Protein AF-A0A523FG45-F1 (afdb_monomer_lite)

Foldseek 3Di:
DDFPNDDDDCQCVQVWLVRDDPPDPCSSLLRQLLVCVVVVDVVSNVVSLVVVCVRQNDVVSVVSVVVSVVVVVVVVVCQVVLDADDPCCLVRCPVVCVVNVVCVDPSNVSHND

Radius of gyration: 16.21 Å; chains: 1; bounding box: 35×37×36 Å

pLDDT: mean 91.53, std 5.94, range [72.12, 98.5]

Sequence (113 aa):
MKLQGQEVDLTGIIEGADAVDDAIPHGKLLTRFVEALLGGVEDEIRTARDHLIDAVGGDAFVDTCGVIGHFERMTRLADATGIPLDEATLAGTVQIREDLGLNDYAMAGQTLK

Secondary structure (DSSP, 8-state):
-EETTEE---HHHHS-TTT--SSSTTHHHHHHHHHHHHHT-HHHHHHHHHHHHHHH-HHHHHHHHHHHHHHHHHHHHHHHHTPPPPHHHHHHTHHHHHHTTGGGSTTHHHH--

Structure (mmCIF, N/CA/C/O backbone):
data_AF-A0A523FG45-F1
#
_entry.id   AF-A0A523FG45-F1
#
loop_
_atom_site.group_PDB
_atom_site.id
_atom_site.type_symbol
_atom_site.label_atom_id
_atom_site.label_alt_id
_atom_site.label_comp_id
_atom_site.label_asym_id
_atom_site.label_entity_id
_atom_site.label_seq_id
_atom_site.pdbx_PDB_ins_code
_atom_site.Cartn_x
_atom_site.Cartn_y
_atom_site.Cartn_z
_atom_site.occupancy
_atom_site.B_iso_or_equiv
_atom_site.auth_seq_id
_atom_site.auth_comp_id
_atom_site.auth_asym_id
_atom_site.auth_atom_id
_atom_site.pdbx_PDB_model_num
ATOM 1 N N . MET A 1 1 ? 13.883 10.619 3.552 1.00 75.25 1 MET A N 1
ATOM 2 C CA . MET A 1 1 ? 14.578 11.250 2.399 1.00 75.25 1 MET A CA 1
ATOM 3 C C . MET A 1 1 ? 14.117 12.695 2.205 1.00 75.25 1 MET A C 1
ATOM 5 O O . MET A 1 1 ? 13.148 13.081 2.843 1.00 75.25 1 MET A O 1
ATOM 9 N N . LYS A 1 2 ? 14.736 13.481 1.306 1.00 73.31 2 LYS A N 1
ATOM 10 C CA . LYS A 1 2 ? 14.208 14.802 0.906 1.00 73.31 2 LYS A CA 1
ATOM 11 C C . LYS A 1 2 ? 13.490 14.744 -0.443 1.00 73.31 2 LYS A C 1
ATOM 13 O O . LYS A 1 2 ? 14.126 14.455 -1.449 1.00 73.31 2 LYS A O 1
ATOM 18 N N . LEU A 1 3 ? 12.210 15.106 -0.468 1.00 72.12 3 LEU A N 1
ATOM 19 C CA . LEU A 1 3 ? 11.408 15.269 -1.681 1.00 72.12 3 LEU A CA 1
ATOM 20 C C . LEU A 1 3 ? 10.970 16.731 -1.793 1.00 72.12 3 LEU A C 1
ATOM 22 O O . LEU A 1 3 ? 10.325 17.250 -0.888 1.00 72.12 3 LEU A O 1
ATOM 26 N N . GLN A 1 4 ? 11.358 17.425 -2.868 1.00 77.00 4 GLN A N 1
ATOM 27 C CA . GLN A 1 4 ? 11.024 18.848 -3.082 1.00 77.00 4 GLN A CA 1
ATOM 28 C C . GLN A 1 4 ? 11.332 19.763 -1.871 1.00 77.00 4 GLN A C 1
ATOM 30 O O . GLN A 1 4 ? 10.640 20.742 -1.608 1.00 77.00 4 GLN A O 1
ATOM 35 N N . GLY A 1 5 ? 12.386 19.444 -1.111 1.00 78.19 5 GLY A N 1
ATOM 36 C CA . GLY A 1 5 ? 12.794 20.198 0.080 1.00 78.19 5 GLY A CA 1
ATOM 37 C C . GLY A 1 5 ? 12.085 19.809 1.383 1.00 78.19 5 GLY A C 1
ATOM 38 O O . GLY A 1 5 ? 12.486 20.303 2.434 1.00 78.19 5 GLY A O 1
ATOM 39 N N . GLN A 1 6 ? 11.105 18.904 1.346 1.00 80.31 6 GLN A N 1
ATOM 40 C CA . GLN A 1 6 ? 10.470 18.329 2.533 1.00 80.31 6 GLN A CA 1
ATOM 41 C C . GLN A 1 6 ? 11.144 17.016 2.927 1.00 80.31 6 GLN A C 1
ATOM 43 O O . GLN A 1 6 ? 11.495 16.216 2.059 1.00 80.31 6 GLN A O 1
ATOM 48 N N . GLU A 1 7 ? 11.327 16.784 4.228 1.00 84.69 7 GLU A N 1
ATOM 49 C CA . GLU A 1 7 ? 11.661 15.443 4.705 1.00 84.69 7 GLU A CA 1
ATOM 50 C C . GLU A 1 7 ? 10.422 14.555 4.651 1.00 84.69 7 GLU A C 1
ATOM 52 O O . GLU A 1 7 ? 9.367 14.907 5.173 1.00 84.69 7 GLU A O 1
ATOM 57 N N . VAL A 1 8 ? 10.574 13.413 3.988 1.00 84.19 8 VAL A N 1
ATOM 58 C CA . VAL A 1 8 ? 9.548 12.387 3.826 1.00 84.19 8 VAL A CA 1
ATOM 59 C C . VAL A 1 8 ? 10.082 11.088 4.405 1.00 84.19 8 VAL A C 1
ATOM 61 O O . VAL A 1 8 ? 11.186 10.654 4.051 1.00 84.19 8 VAL A O 1
ATOM 64 N N . ASP A 1 9 ? 9.292 10.481 5.280 1.00 86.38 9 ASP A N 1
ATOM 65 C CA . ASP A 1 9 ? 9.526 9.148 5.814 1.00 86.38 9 ASP A CA 1
ATOM 66 C C . ASP A 1 9 ? 8.771 8.115 4.966 1.00 86.38 9 ASP A C 1
ATOM 68 O O . ASP A 1 9 ? 7.565 8.238 4.759 1.00 86.38 9 ASP A O 1
ATOM 72 N N . LEU A 1 10 ? 9.492 7.122 4.438 1.00 85.88 10 LEU A N 1
ATOM 73 C CA . LEU A 1 10 ? 8.911 6.014 3.673 1.00 85.88 10 LEU A CA 1
ATOM 74 C C . LEU A 1 10 ? 8.860 4.707 4.466 1.00 85.88 10 LEU A C 1
ATOM 76 O O . LEU A 1 10 ? 8.461 3.687 3.908 1.00 85.88 10 LEU A O 1
ATOM 80 N N . THR A 1 11 ? 9.258 4.705 5.739 1.00 88.31 11 THR A N 1
ATOM 81 C CA . THR A 1 11 ? 9.422 3.476 6.527 1.00 88.31 11 THR A CA 1
ATOM 82 C C . THR A 1 11 ? 8.132 2.655 6.550 1.00 88.31 11 THR A C 1
ATOM 84 O O . THR A 1 11 ? 8.162 1.470 6.237 1.00 88.31 11 THR A O 1
ATOM 87 N N . GLY A 1 12 ? 6.975 3.293 6.756 1.00 85.19 12 GLY A N 1
ATOM 88 C CA . GLY A 1 12 ? 5.675 2.608 6.724 1.00 85.19 12 GLY A CA 1
ATOM 89 C C . GLY A 1 12 ? 5.267 2.018 5.362 1.00 85.19 12 GLY A C 1
ATOM 90 O O . GLY A 1 12 ? 4.373 1.180 5.312 1.00 85.19 12 GLY A O 1
ATOM 91 N N . ILE A 1 13 ? 5.902 2.432 4.260 1.00 84.69 13 ILE A N 1
ATOM 92 C CA . ILE A 1 13 ? 5.697 1.852 2.919 1.00 84.69 13 ILE A CA 1
ATOM 93 C C . ILE A 1 13 ? 6.670 0.693 2.681 1.00 84.69 13 ILE A C 1
ATOM 95 O O . ILE A 1 13 ? 6.299 -0.304 2.070 1.00 84.69 13 ILE A O 1
ATOM 99 N N . ILE A 1 14 ? 7.914 0.831 3.145 1.00 87.44 14 ILE A N 1
ATOM 100 C CA . ILE A 1 14 ? 8.996 -0.133 2.903 1.00 87.44 14 ILE A CA 1
ATOM 101 C C . ILE A 1 14 ? 8.890 -1.340 3.836 1.00 87.44 14 ILE A C 1
ATOM 103 O O . ILE A 1 14 ? 9.035 -2.479 3.401 1.00 87.44 14 ILE A O 1
ATOM 107 N N . GLU A 1 15 ? 8.665 -1.089 5.122 1.00 90.19 15 GLU A N 1
ATOM 108 C CA . GLU A 1 15 ? 8.668 -2.110 6.174 1.00 90.19 15 GLU A CA 1
ATOM 109 C C . GLU A 1 15 ? 7.264 -2.652 6.475 1.00 90.19 15 GLU A C 1
ATOM 111 O O . GLU A 1 15 ? 7.117 -3.634 7.203 1.00 90.19 15 GLU A O 1
ATOM 116 N N . GLY A 1 16 ? 6.238 -2.037 5.884 1.00 91.69 16 GLY A N 1
ATOM 117 C CA . GLY A 1 16 ? 4.861 -2.499 5.957 1.00 91.69 16 GLY A CA 1
ATOM 118 C C . GLY A 1 16 ? 4.089 -2.013 7.180 1.00 91.69 16 GLY A C 1
ATOM 119 O O . GLY A 1 16 ? 4.485 -1.084 7.891 1.00 91.69 16 GLY A O 1
ATOM 120 N N . ALA A 1 17 ? 2.942 -2.644 7.425 1.00 92.94 17 ALA A N 1
ATOM 121 C CA . ALA A 1 17 ? 1.929 -2.178 8.367 1.00 92.94 17 ALA A CA 1
ATOM 122 C C . ALA A 1 17 ? 2.421 -2.005 9.813 1.00 92.94 17 ALA A C 1
ATOM 124 O O . ALA A 1 17 ? 1.859 -1.193 10.546 1.00 92.94 17 ALA A O 1
ATOM 125 N N . ASP A 1 18 ? 3.440 -2.754 10.243 1.00 93.62 18 ASP A N 1
ATOM 126 C CA . ASP A 1 18 ? 4.015 -2.644 11.591 1.00 93.62 18 ASP A CA 1
ATOM 127 C C . ASP A 1 18 ? 4.882 -1.389 11.783 1.00 93.62 18 ASP A C 1
ATOM 129 O O . ASP A 1 18 ? 5.042 -0.926 12.914 1.00 93.62 18 ASP A O 1
ATOM 133 N N . ALA A 1 19 ? 5.389 -0.809 10.694 1.00 93.00 19 ALA A N 1
ATOM 134 C CA . ALA A 1 19 ? 6.200 0.405 10.708 1.00 93.00 19 ALA A CA 1
ATOM 135 C C . ALA A 1 19 ? 5.410 1.684 10.387 1.00 93.00 19 ALA A C 1
ATOM 137 O O . ALA A 1 19 ? 5.950 2.787 10.460 1.00 93.00 19 ALA A O 1
ATOM 138 N N . VAL A 1 20 ? 4.130 1.557 10.024 1.00 92.06 20 VAL A N 1
ATOM 139 C CA . VAL A 1 20 ? 3.232 2.707 9.860 1.00 92.06 20 VAL A CA 1
ATOM 140 C C . VAL A 1 20 ? 3.019 3.356 11.227 1.00 92.06 20 VAL A C 1
ATOM 142 O O . VAL A 1 20 ? 2.781 2.658 12.208 1.00 92.06 20 VAL A O 1
ATOM 145 N N . ASP A 1 21 ? 3.109 4.680 11.317 1.00 88.88 21 ASP A N 1
ATOM 146 C CA . ASP A 1 21 ? 2.852 5.415 12.557 1.00 88.88 21 ASP A CA 1
ATOM 147 C C . ASP A 1 21 ? 1.343 5.658 12.785 1.00 88.88 21 ASP A C 1
ATOM 149 O O . ASP A 1 21 ? 0.483 5.130 12.078 1.00 88.88 21 ASP A O 1
ATOM 153 N N . ASP A 1 22 ? 1.001 6.435 13.814 1.00 88.62 22 ASP A N 1
ATOM 154 C CA . ASP A 1 22 ? -0.392 6.776 14.130 1.00 88.62 22 ASP A CA 1
ATOM 155 C C . ASP A 1 22 ? -0.808 8.158 13.574 1.00 88.62 22 ASP A C 1
ATOM 157 O O . ASP A 1 22 ? -1.831 8.708 13.986 1.00 88.62 22 ASP A O 1
ATOM 161 N N . ALA A 1 23 ? -0.036 8.746 12.647 1.00 89.69 23 ALA A N 1
ATOM 162 C CA . ALA A 1 23 ? -0.343 10.058 12.068 1.00 89.69 23 ALA A CA 1
ATOM 163 C C . ALA A 1 23 ? -1.554 10.012 11.123 1.00 89.69 23 ALA A C 1
ATOM 165 O O . ALA A 1 23 ? -2.281 11.001 10.989 1.00 89.69 23 ALA A O 1
ATOM 166 N N . ILE A 1 24 ? -1.787 8.861 10.484 1.00 88.94 24 ILE A N 1
ATOM 167 C CA . ILE A 1 24 ? -2.960 8.603 9.646 1.00 88.94 24 ILE A CA 1
ATOM 168 C C . ILE A 1 24 ? -3.952 7.746 10.440 1.00 88.94 24 ILE A C 1
ATOM 170 O O . ILE A 1 24 ? -3.609 6.624 10.828 1.00 88.94 24 ILE A O 1
ATOM 174 N N . PRO A 1 25 ? -5.200 8.209 10.649 1.00 94.00 25 PRO A N 1
ATOM 175 C CA . PRO A 1 25 ? -6.233 7.400 11.281 1.00 94.00 25 PRO A CA 1
ATOM 176 C C . PRO A 1 25 ? -6.371 6.037 10.600 1.00 94.00 25 PRO A C 1
ATOM 178 O O . PRO A 1 25 ? -6.554 5.952 9.387 1.00 94.00 25 PRO A O 1
ATOM 181 N N . HIS A 1 26 ? -6.272 4.972 11.395 1.00 95.44 26 HIS A N 1
ATOM 182 C CA . HIS A 1 26 ? -6.343 3.581 10.936 1.00 95.44 26 HIS A CA 1
ATOM 183 C C . HIS A 1 26 ? -5.269 3.172 9.910 1.00 95.44 26 HIS A C 1
ATOM 185 O O . HIS A 1 26 ? -5.393 2.098 9.324 1.00 95.44 26 HIS A O 1
ATOM 191 N N . GLY A 1 27 ? -4.198 3.957 9.723 1.00 94.19 27 GLY A N 1
ATOM 192 C CA . GLY A 1 27 ? -3.159 3.704 8.716 1.00 94.19 27 GLY A CA 1
ATOM 193 C C . GLY A 1 27 ? -2.591 2.286 8.783 1.00 94.19 27 GLY A C 1
ATOM 194 O O . GLY A 1 27 ? -2.598 1.572 7.785 1.00 94.19 27 GLY A O 1
ATOM 195 N N . LYS A 1 28 ? -2.221 1.823 9.983 1.00 96.31 28 LYS A N 1
ATOM 196 C CA . LYS A 1 28 ? -1.752 0.444 10.213 1.00 96.31 28 LYS A CA 1
ATOM 197 C C . LYS A 1 28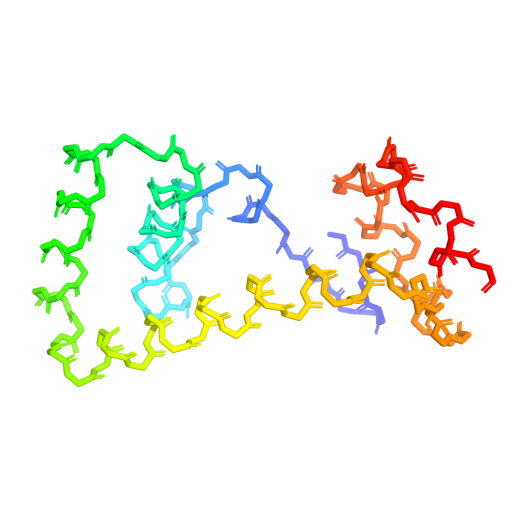 ? -2.749 -0.618 9.737 1.00 96.31 28 LYS A C 1
ATOM 199 O O . LYS A 1 28 ? -2.348 -1.600 9.122 1.00 96.31 28 LYS A O 1
ATOM 204 N N . LEU A 1 29 ? -4.042 -0.445 10.025 1.00 96.94 29 LEU A N 1
ATOM 205 C CA . LEU A 1 29 ? -5.085 -1.409 9.649 1.00 96.94 29 LEU A CA 1
ATOM 206 C C . LEU A 1 29 ? -5.345 -1.396 8.139 1.00 96.94 29 LEU A C 1
ATOM 208 O O . LEU A 1 29 ? -5.512 -2.458 7.542 1.00 96.94 29 LEU A O 1
ATOM 212 N N . LEU A 1 30 ? -5.333 -0.210 7.524 1.00 96.62 30 LEU A N 1
ATOM 213 C CA . LEU A 1 30 ?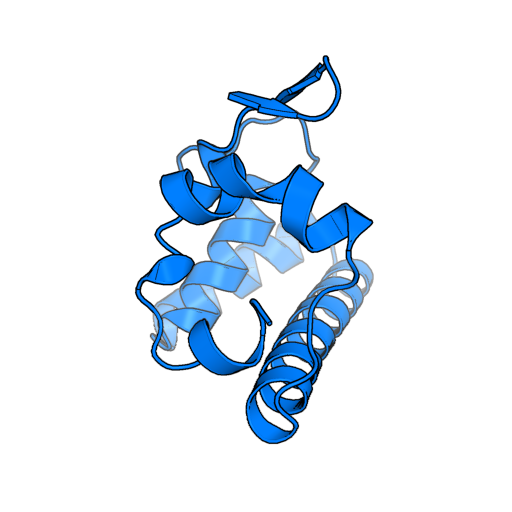 -5.462 -0.047 6.077 1.00 96.62 30 LEU A CA 1
ATOM 214 C C . LEU A 1 30 ? -4.307 -0.741 5.346 1.00 96.62 30 LEU A C 1
ATOM 216 O O . LEU A 1 30 ? -4.555 -1.565 4.467 1.00 96.62 30 LEU A O 1
ATOM 220 N N . THR A 1 31 ? -3.060 -0.481 5.754 1.00 95.81 31 THR A N 1
ATOM 221 C CA . THR A 1 31 ? -1.877 -1.125 5.165 1.00 95.81 31 THR A CA 1
ATOM 222 C C . THR A 1 31 ? -1.912 -2.637 5.368 1.00 95.81 31 THR A C 1
ATOM 224 O O . THR A 1 31 ? -1.727 -3.377 4.406 1.00 95.81 31 THR A O 1
ATOM 227 N N . ARG A 1 32 ? -2.261 -3.117 6.573 1.00 96.75 32 ARG A N 1
ATOM 228 C CA . ARG A 1 32 ? -2.366 -4.560 6.863 1.00 96.75 32 ARG A CA 1
ATOM 229 C C . ARG A 1 32 ? -3.362 -5.261 5.946 1.00 96.75 32 ARG A C 1
ATOM 231 O O . ARG A 1 32 ? -3.121 -6.380 5.504 1.00 96.75 32 ARG A O 1
ATOM 238 N N . PHE A 1 33 ? -4.501 -4.624 5.679 1.00 97.75 33 PHE A N 1
ATOM 239 C CA . PHE A 1 33 ? -5.512 -5.200 4.803 1.00 97.75 33 PHE A CA 1
ATOM 240 C C . PHE A 1 33 ? -5.021 -5.294 3.354 1.00 97.75 33 PHE A C 1
ATOM 242 O O . PHE A 1 33 ? -5.234 -6.320 2.710 1.00 97.75 33 PHE A O 1
ATOM 249 N N . VAL A 1 34 ? -4.310 -4.275 2.860 1.00 96.06 34 VAL A N 1
ATOM 250 C CA . VAL A 1 34 ? -3.681 -4.316 1.529 1.00 96.06 34 VAL A CA 1
ATOM 251 C C . VAL A 1 34 ? -2.630 -5.423 1.456 1.00 96.06 34 VAL A C 1
ATOM 253 O O . VAL A 1 34 ? -2.654 -6.214 0.517 1.00 96.06 34 VAL A O 1
ATOM 256 N N . GLU A 1 35 ? -1.756 -5.540 2.456 1.00 95.44 35 GLU A N 1
ATOM 257 C CA . GLU A 1 35 ? -0.746 -6.605 2.524 1.00 95.44 35 GLU A CA 1
ATOM 258 C C . GLU A 1 35 ? -1.376 -7.998 2.498 1.00 95.44 35 GLU A C 1
ATOM 260 O O . GLU A 1 35 ? -0.952 -8.844 1.713 1.00 95.44 35 GLU A O 1
ATOM 265 N N . ALA A 1 36 ? -2.426 -8.228 3.293 1.00 97.25 36 ALA A N 1
ATOM 266 C CA . ALA A 1 36 ? -3.132 -9.506 3.314 1.00 97.25 36 ALA A CA 1
ATOM 267 C C . ALA A 1 36 ? -3.754 -9.839 1.946 1.00 97.25 36 ALA A C 1
ATOM 269 O O . ALA A 1 36 ? -3.661 -10.976 1.478 1.00 97.25 36 ALA A O 1
ATOM 270 N N . LEU A 1 37 ? -4.355 -8.849 1.272 1.00 96.19 37 LEU A N 1
ATOM 271 C CA . LEU A 1 37 ? -4.914 -9.024 -0.073 1.00 96.19 37 LEU A CA 1
ATOM 272 C C . LEU A 1 37 ? -3.841 -9.376 -1.106 1.00 96.19 37 LEU A C 1
ATOM 274 O O . LEU A 1 37 ? -4.058 -10.276 -1.917 1.00 96.19 37 LEU A O 1
ATOM 278 N N . LEU A 1 38 ? -2.695 -8.693 -1.070 1.00 93.12 38 LEU A N 1
ATOM 279 C CA . LEU A 1 38 ? -1.572 -8.958 -1.972 1.00 93.12 38 LEU A CA 1
ATOM 280 C C . LEU A 1 38 ? -0.888 -10.299 -1.668 1.00 93.12 38 LEU A C 1
ATOM 282 O O . LEU A 1 38 ? -0.422 -10.967 -2.590 1.00 93.12 38 LEU A O 1
ATOM 286 N N . GLY A 1 39 ? -0.863 -10.713 -0.398 1.00 94.81 39 GLY A N 1
ATOM 287 C CA . GLY A 1 39 ? -0.358 -12.015 0.038 1.00 94.81 39 GLY A CA 1
ATOM 288 C C . GLY A 1 39 ? -1.264 -13.185 -0.358 1.00 94.81 39 GLY A C 1
ATOM 289 O O . GLY A 1 39 ? -0.779 -14.293 -0.585 1.00 94.81 39 GLY A O 1
ATOM 290 N N . GLY A 1 40 ? -2.574 -12.955 -0.486 1.00 95.38 40 GLY A N 1
ATOM 291 C CA . GLY A 1 40 ? -3.525 -13.942 -1.006 1.00 95.38 40 GLY A CA 1
ATOM 292 C C . GLY A 1 40 ? -3.879 -15.077 -0.037 1.00 95.38 40 GLY A C 1
ATOM 293 O O . GLY A 1 40 ? -4.495 -16.062 -0.450 1.00 95.38 40 GLY A O 1
ATOM 294 N N . VAL A 1 41 ? -3.504 -14.972 1.241 1.00 97.31 41 VAL A N 1
ATOM 295 C CA . VAL A 1 41 ? -3.829 -15.971 2.268 1.00 97.31 41 VAL A CA 1
ATOM 296 C C . VAL A 1 41 ? -5.227 -15.690 2.819 1.00 97.31 41 VAL A C 1
ATOM 298 O O . VAL A 1 41 ? -5.447 -14.720 3.536 1.00 97.31 41 VAL A O 1
ATOM 301 N N . GLU A 1 42 ? -6.187 -16.556 2.493 1.00 97.38 42 GLU A N 1
ATOM 302 C CA . GLU A 1 42 ? -7.617 -16.353 2.783 1.00 97.38 42 GLU A CA 1
ATOM 303 C C . GLU A 1 42 ? -7.922 -16.044 4.261 1.00 97.38 42 GLU A C 1
ATOM 305 O O . GLU A 1 42 ? -8.725 -15.159 4.560 1.00 97.38 42 GLU A O 1
ATOM 310 N N . ASP A 1 43 ? -7.278 -16.741 5.199 1.00 98.00 43 ASP A N 1
ATOM 311 C CA . ASP A 1 43 ? -7.513 -16.510 6.629 1.00 98.00 43 ASP A CA 1
ATOM 312 C C . ASP A 1 43 ? -6.918 -15.176 7.116 1.00 98.00 43 ASP A C 1
ATOM 314 O O . ASP A 1 43 ? -7.517 -14.509 7.965 1.00 98.00 43 ASP A O 1
ATOM 318 N N . GLU A 1 44 ? -5.795 -14.736 6.542 1.00 97.62 44 GLU A N 1
ATOM 319 C CA . GLU A 1 44 ? -5.206 -13.420 6.826 1.00 97.62 44 GLU A CA 1
ATOM 320 C C . GLU A 1 44 ? -6.083 -12.301 6.259 1.00 97.62 44 GLU A C 1
ATOM 322 O O . GLU A 1 44 ? -6.363 -11.325 6.955 1.00 97.62 44 GLU A O 1
ATOM 327 N N . ILE A 1 45 ? -6.604 -12.481 5.041 1.00 98.31 45 ILE A N 1
ATOM 328 C CA . ILE A 1 45 ? -7.551 -11.550 4.414 1.00 98.31 45 ILE A CA 1
ATOM 329 C C . ILE A 1 45 ? -8.811 -11.423 5.265 1.00 98.31 45 ILE A C 1
ATOM 331 O O . ILE A 1 45 ? -9.265 -10.308 5.524 1.00 98.31 45 ILE A O 1
ATOM 335 N N . ARG A 1 46 ? -9.384 -12.548 5.714 1.00 98.38 46 ARG A N 1
ATOM 336 C CA . ARG A 1 46 ? -10.578 -12.545 6.570 1.00 98.38 46 ARG A CA 1
ATOM 337 C C . ARG A 1 46 ? -10.315 -11.786 7.865 1.00 98.38 46 ARG A C 1
ATOM 339 O O . ARG A 1 46 ? -11.078 -10.889 8.197 1.00 98.38 46 ARG A O 1
ATOM 346 N N . THR A 1 47 ? -9.211 -12.100 8.537 1.00 98.38 47 THR A N 1
ATOM 347 C CA . THR A 1 47 ? -8.837 -11.466 9.806 1.00 98.38 47 THR A CA 1
ATOM 348 C C . THR A 1 47 ? -8.621 -9.960 9.644 1.00 98.38 47 THR A C 1
ATOM 350 O O . THR A 1 47 ? -9.165 -9.168 10.411 1.00 98.38 47 THR A O 1
ATOM 353 N N . ALA A 1 48 ? -7.862 -9.540 8.628 1.00 98.25 48 ALA A N 1
ATOM 354 C CA . ALA A 1 48 ? -7.588 -8.128 8.380 1.00 98.25 48 ALA A CA 1
ATOM 355 C C . ALA A 1 48 ? -8.852 -7.354 7.972 1.00 98.25 48 ALA A C 1
ATOM 357 O O . ALA A 1 48 ? -9.047 -6.223 8.417 1.00 98.25 48 ALA A O 1
ATOM 358 N N . ARG A 1 49 ? -9.734 -7.971 7.176 1.00 98.44 49 ARG A N 1
ATOM 359 C CA . ARG A 1 49 ? -11.036 -7.402 6.811 1.00 98.44 49 ARG A CA 1
ATOM 360 C C . ARG A 1 49 ? -11.900 -7.149 8.039 1.00 98.44 49 ARG A C 1
ATOM 362 O O . ARG A 1 49 ? -12.419 -6.046 8.175 1.00 98.44 49 ARG A O 1
ATOM 369 N N . ASP A 1 50 ? -12.061 -8.151 8.897 1.00 98.44 50 ASP A N 1
ATOM 370 C CA . ASP A 1 50 ? -12.952 -8.059 10.054 1.00 98.44 50 ASP A CA 1
ATOM 371 C C . ASP A 1 50 ? -12.463 -6.954 11.009 1.00 98.44 50 ASP A C 1
ATOM 373 O O . ASP A 1 50 ? -13.229 -6.060 11.364 1.00 98.44 50 ASP A O 1
ATOM 377 N N . HIS A 1 51 ? -11.156 -6.910 11.297 1.00 98.31 51 HIS A N 1
ATOM 378 C CA . HIS A 1 51 ? -10.556 -5.832 12.092 1.00 98.31 51 HIS A CA 1
ATOM 379 C C . HIS A 1 51 ? -10.725 -4.441 11.468 1.00 98.31 51 HIS A C 1
ATOM 381 O O . HIS A 1 51 ? -10.930 -3.463 12.188 1.00 98.31 51 HIS A O 1
ATOM 387 N N . LEU A 1 52 ? -10.608 -4.326 10.142 1.00 98.31 52 LEU A N 1
ATOM 388 C CA . LEU A 1 52 ? -10.755 -3.040 9.473 1.00 98.31 52 LEU A CA 1
ATOM 389 C C . LEU A 1 52 ? -12.213 -2.570 9.498 1.00 98.31 52 LEU A C 1
ATOM 391 O O . LEU A 1 52 ? -12.456 -1.423 9.863 1.00 98.31 52 LEU A O 1
ATOM 395 N N . ILE A 1 53 ? -13.176 -3.443 9.175 1.00 98.38 53 ILE A N 1
ATOM 396 C CA . ILE A 1 53 ? -14.614 -3.129 9.224 1.00 98.38 53 ILE A CA 1
ATOM 397 C C . ILE A 1 53 ? -15.022 -2.682 10.629 1.00 98.38 53 ILE A C 1
ATOM 399 O O . ILE A 1 53 ? -15.728 -1.682 10.754 1.00 98.38 53 ILE A O 1
ATOM 403 N N . ASP A 1 54 ? -14.553 -3.369 11.671 1.00 98.50 54 ASP A N 1
ATOM 404 C CA . ASP A 1 54 ? -14.842 -3.001 13.060 1.00 98.50 54 ASP A CA 1
ATOM 405 C C . ASP A 1 54 ? -14.306 -1.605 13.416 1.00 98.50 54 ASP A C 1
ATOM 407 O O . ASP A 1 54 ? -14.921 -0.878 14.198 1.00 98.50 54 ASP A O 1
ATOM 411 N N . ALA A 1 55 ? -13.172 -1.209 12.832 1.00 97.88 55 ALA A N 1
ATOM 412 C CA . ALA A 1 55 ? -12.533 0.072 13.107 1.00 97.88 55 ALA A CA 1
ATOM 413 C C . ALA A 1 55 ? -13.132 1.245 12.314 1.00 97.88 55 ALA A C 1
ATOM 415 O O . ALA A 1 55 ? -13.255 2.339 12.867 1.00 97.88 55 ALA A O 1
ATOM 416 N N . VAL A 1 56 ? -13.470 1.044 11.034 1.00 97.44 56 VAL A N 1
ATOM 417 C CA . VAL A 1 56 ? -13.871 2.136 10.120 1.00 97.44 56 VAL A CA 1
ATOM 418 C C . VAL A 1 56 ? -15.359 2.132 9.764 1.00 97.44 56 VAL A C 1
ATOM 420 O O . VAL A 1 56 ? -15.885 3.139 9.294 1.00 97.44 56 VAL A O 1
ATOM 423 N N . GLY A 1 57 ? -16.058 1.025 10.012 1.00 98.19 57 GLY A N 1
ATOM 424 C CA . GLY A 1 57 ? -17.446 0.819 9.611 1.00 98.19 57 GLY A CA 1
ATOM 425 C C . GLY A 1 57 ? -17.604 0.373 8.152 1.00 98.19 57 GLY A C 1
ATOM 426 O O . GLY A 1 57 ? -16.684 0.438 7.338 1.00 98.19 57 GLY A O 1
ATOM 427 N N . GLY A 1 58 ? -18.809 -0.093 7.813 1.00 98.00 58 GLY A N 1
ATOM 428 C CA . GLY A 1 58 ? -19.099 -0.684 6.502 1.00 98.00 58 GLY A CA 1
ATOM 429 C C . GLY A 1 58 ? -18.898 0.273 5.325 1.00 98.00 58 GLY A C 1
ATOM 430 O O . GLY A 1 58 ? -18.270 -0.108 4.341 1.00 98.00 58 GLY A O 1
ATOM 431 N N . ASP A 1 59 ? -19.375 1.514 5.433 1.00 98.06 59 ASP A N 1
ATOM 432 C CA . ASP A 1 59 ? -19.301 2.487 4.334 1.00 98.06 59 ASP A CA 1
ATOM 433 C C . ASP A 1 59 ? -17.843 2.843 3.993 1.00 98.06 59 ASP A C 1
ATOM 435 O O . ASP A 1 59 ? -17.425 2.733 2.842 1.00 98.06 59 ASP A O 1
ATOM 439 N N . ALA A 1 60 ? -17.026 3.162 5.003 1.00 97.44 60 ALA A N 1
ATOM 440 C CA . ALA A 1 60 ? -15.609 3.466 4.799 1.00 97.44 60 ALA A CA 1
ATOM 441 C C . ALA A 1 60 ? -14.801 2.236 4.345 1.00 97.44 60 ALA A C 1
ATOM 443 O O . ALA A 1 60 ? -13.821 2.366 3.604 1.00 97.44 60 ALA A O 1
ATOM 444 N N . PHE A 1 61 ? -15.210 1.027 4.743 1.00 98.25 61 PHE A N 1
ATOM 445 C CA . PHE A 1 61 ? -14.614 -0.200 4.223 1.00 98.25 61 PHE A CA 1
ATOM 446 C C . PHE A 1 61 ? -14.901 -0.378 2.724 1.00 98.25 61 PHE A C 1
ATOM 448 O O . PHE A 1 61 ? -13.992 -0.711 1.963 1.00 98.25 61 PHE A O 1
ATOM 455 N N . VAL A 1 62 ? -16.132 -0.102 2.275 1.00 98.38 62 VAL A N 1
ATOM 456 C CA . VAL A 1 62 ? -16.484 -0.129 0.845 1.00 98.38 62 VAL A CA 1
ATOM 457 C C . VAL A 1 62 ? -15.637 0.871 0.057 1.00 98.38 62 VAL A C 1
ATOM 459 O O . VAL A 1 62 ? -15.075 0.499 -0.977 1.00 98.38 62 VAL A O 1
ATOM 462 N N . ASP A 1 63 ? -15.478 2.095 0.563 1.00 98.00 63 ASP A N 1
ATOM 463 C CA . ASP A 1 63 ? -14.610 3.102 -0.057 1.00 98.00 63 ASP A CA 1
ATOM 464 C C . ASP A 1 63 ? -13.155 2.618 -0.140 1.00 98.00 63 ASP A C 1
ATOM 466 O O . ASP A 1 63 ? -12.518 2.723 -1.191 1.00 98.00 63 ASP A O 1
ATOM 470 N N . THR A 1 64 ? -12.648 2.002 0.932 1.00 96.88 64 THR A N 1
ATOM 471 C CA . THR A 1 64 ? -11.300 1.413 0.972 1.00 96.88 64 THR A CA 1
ATOM 472 C C . THR A 1 64 ? -11.121 0.352 -0.116 1.00 96.88 64 THR A C 1
ATOM 474 O O . THR A 1 64 ? -10.157 0.403 -0.883 1.00 96.88 64 THR 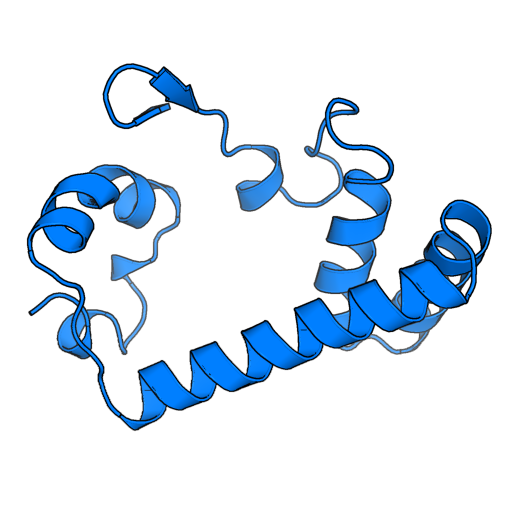A O 1
ATOM 477 N N . CYS A 1 65 ? -12.066 -0.583 -0.252 1.00 97.44 65 CYS A N 1
ATOM 478 C CA . CYS A 1 65 ? -12.042 -1.585 -1.321 1.00 97.44 65 CYS A CA 1
ATOM 479 C C . CYS A 1 65 ? -12.081 -0.949 -2.718 1.00 97.44 65 CYS A C 1
ATOM 481 O O . CYS A 1 65 ? -11.402 -1.428 -3.630 1.00 97.44 65 CYS A O 1
ATOM 483 N N . GLY A 1 66 ? -12.846 0.133 -2.890 1.00 97.88 66 GLY A N 1
ATOM 484 C CA . GLY A 1 66 ? -12.896 0.901 -4.133 1.00 97.88 66 GLY A CA 1
ATOM 485 C C . GLY A 1 66 ? -11.536 1.491 -4.512 1.00 97.88 66 GLY A C 1
ATOM 486 O O . GLY A 1 66 ? -11.111 1.364 -5.662 1.00 97.88 66 GLY A O 1
ATOM 487 N N . VAL A 1 67 ? -10.822 2.071 -3.542 1.00 96.44 67 VAL A N 1
ATOM 488 C CA . VAL A 1 67 ? -9.464 2.606 -3.731 1.00 96.44 67 VAL A CA 1
ATOM 489 C C . VAL A 1 67 ? -8.491 1.496 -4.127 1.00 96.44 67 VAL A C 1
ATOM 491 O O . VAL A 1 67 ? -7.783 1.636 -5.125 1.00 96.44 67 VAL A O 1
ATOM 494 N N . ILE A 1 68 ? -8.499 0.371 -3.409 1.00 95.75 68 ILE A N 1
ATOM 495 C CA . ILE A 1 68 ? -7.627 -0.776 -3.703 1.00 95.75 68 ILE A CA 1
ATOM 496 C C . ILE A 1 68 ? -7.868 -1.279 -5.131 1.00 95.75 68 ILE A C 1
ATOM 498 O O . ILE A 1 68 ? -6.937 -1.364 -5.931 1.00 95.75 68 ILE A O 1
ATOM 502 N N . GLY A 1 69 ? -9.130 -1.535 -5.493 1.00 95.62 69 GLY A N 1
ATOM 503 C CA . GLY A 1 69 ? -9.487 -1.998 -6.834 1.00 95.62 69 GLY A CA 1
ATOM 504 C C . GLY A 1 69 ? -9.106 -1.005 -7.937 1.00 95.62 69 GLY A C 1
ATOM 505 O O . GLY A 1 69 ? -8.699 -1.412 -9.028 1.00 95.62 69 GLY A O 1
ATOM 506 N N . HIS A 1 70 ? -9.194 0.299 -7.662 1.00 96.38 70 HIS A N 1
ATOM 507 C CA . HIS A 1 70 ? -8.767 1.333 -8.599 1.00 96.38 70 HIS A CA 1
ATOM 508 C C . HIS A 1 70 ? -7.260 1.269 -8.878 1.00 96.38 70 HIS A C 1
ATOM 510 O O . HIS A 1 70 ? -6.870 1.273 -10.049 1.00 96.38 70 HIS A O 1
ATOM 516 N N . PHE A 1 71 ? -6.424 1.176 -7.838 1.00 93.88 71 PHE A N 1
ATOM 517 C CA . PHE A 1 71 ? -4.969 1.087 -7.995 1.00 93.88 71 PHE A CA 1
ATOM 518 C C . PHE A 1 71 ? -4.548 -0.212 -8.679 1.00 93.88 71 PHE A C 1
ATOM 520 O O . PHE A 1 71 ? -3.808 -0.161 -9.659 1.00 93.88 71 PHE A O 1
ATOM 527 N N . GLU A 1 72 ? -5.112 -1.352 -8.276 1.00 91.19 72 GLU A N 1
ATOM 528 C CA . GLU A 1 72 ? -4.882 -2.637 -8.945 1.00 91.19 72 GLU A CA 1
ATOM 529 C C . GLU A 1 72 ? -5.172 -2.547 -10.456 1.00 91.19 72 GLU A C 1
ATOM 531 O O . GLU A 1 72 ? -4.388 -3.006 -11.298 1.00 91.19 72 GLU A O 1
ATOM 536 N N . ARG A 1 73 ? -6.287 -1.912 -10.836 1.00 94.50 73 ARG A N 1
ATOM 537 C CA . ARG A 1 73 ? -6.643 -1.713 -12.246 1.00 94.50 73 ARG A CA 1
ATOM 538 C C . ARG A 1 73 ? -5.663 -0.785 -12.964 1.00 94.50 73 ARG A C 1
ATOM 540 O O . ARG A 1 73 ? -5.245 -1.091 -14.08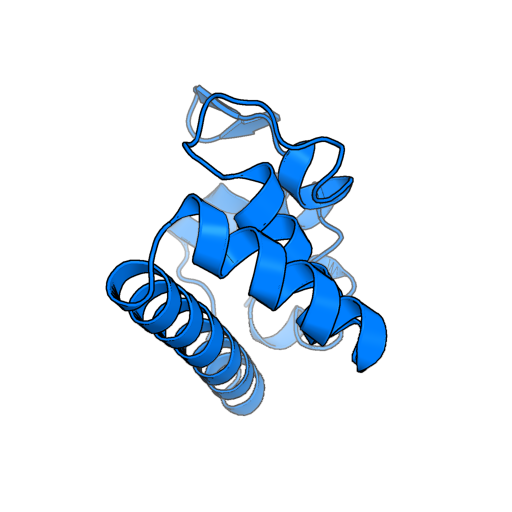0 1.00 94.50 73 ARG A O 1
ATOM 547 N N . MET A 1 74 ? -5.361 0.370 -12.374 1.00 92.88 74 MET A N 1
ATOM 548 C CA . MET A 1 74 ? -4.542 1.404 -13.011 1.00 92.88 74 MET A CA 1
ATOM 549 C C . MET A 1 74 ? -3.106 0.935 -13.235 1.00 92.88 74 MET A C 1
ATOM 551 O O . MET A 1 74 ? -2.588 1.153 -14.327 1.00 92.88 74 MET A O 1
ATOM 555 N N . THR A 1 75 ? -2.511 0.223 -12.275 1.00 88.94 75 THR A N 1
ATOM 556 C CA . THR A 1 75 ? -1.162 -0.347 -12.415 1.00 88.94 75 THR A CA 1
ATOM 557 C C . THR A 1 75 ? -1.089 -1.287 -13.617 1.00 88.94 75 THR A C 1
ATOM 559 O O . THR A 1 75 ? -0.269 -1.090 -14.508 1.00 88.94 75 THR A O 1
ATOM 562 N N . ARG A 1 76 ? -2.036 -2.230 -13.738 1.00 90.75 76 ARG A N 1
ATOM 563 C CA . ARG A 1 76 ? -2.083 -3.157 -14.886 1.00 90.75 76 ARG A CA 1
ATOM 564 C C . ARG A 1 76 ? -2.288 -2.441 -16.217 1.00 90.75 76 ARG A C 1
ATOM 566 O O . ARG A 1 76 ? -1.723 -2.856 -17.224 1.00 90.75 76 ARG A O 1
ATOM 573 N N . LEU A 1 77 ? -3.109 -1.389 -16.241 1.00 91.94 77 LEU A N 1
ATOM 574 C CA . LEU A 1 77 ? -3.319 -0.595 -17.450 1.00 91.94 77 LEU A CA 1
ATOM 575 C C . LEU A 1 77 ? -2.035 0.134 -17.867 1.00 91.94 77 LEU A C 1
ATOM 577 O O . LEU A 1 77 ? -1.693 0.115 -19.050 1.00 91.94 77 LEU A O 1
ATOM 581 N N . ALA A 1 78 ? -1.332 0.752 -16.915 1.00 88.56 78 ALA A N 1
ATOM 582 C CA . ALA A 1 78 ? -0.072 1.443 -17.166 1.00 88.56 78 ALA A CA 1
ATOM 583 C C . ALA A 1 78 ? 1.003 0.474 -17.676 1.00 88.56 78 ALA A C 1
ATOM 585 O O . ALA A 1 78 ? 1.621 0.746 -18.705 1.00 88.56 78 ALA A O 1
ATOM 586 N N . ASP A 1 79 ? 1.133 -0.695 -17.045 1.00 86.88 79 ASP A N 1
ATOM 587 C CA . ASP A 1 79 ? 2.074 -1.736 -17.465 1.00 86.88 79 ASP A CA 1
ATOM 588 C C . ASP A 1 79 ? 1.749 -2.268 -18.867 1.00 86.88 79 ASP A C 1
ATOM 590 O O . ASP A 1 79 ? 2.629 -2.376 -19.721 1.00 86.88 79 ASP A O 1
ATOM 594 N N . ALA A 1 80 ? 0.475 -2.554 -19.154 1.00 89.12 80 ALA A N 1
ATOM 595 C CA . ALA A 1 80 ? 0.060 -3.097 -20.448 1.00 89.12 80 ALA A CA 1
ATOM 596 C C . ALA A 1 80 ? 0.259 -2.114 -21.613 1.00 89.12 80 ALA A C 1
ATOM 598 O O . ALA A 1 80 ? 0.415 -2.533 -22.760 1.00 89.12 80 ALA A O 1
ATOM 599 N N . THR A 1 81 ? 0.219 -0.812 -21.333 1.00 89.88 81 THR A N 1
ATOM 600 C CA . THR A 1 81 ? 0.337 0.243 -22.349 1.00 89.88 81 THR A CA 1
ATOM 601 C C . THR A 1 81 ? 1.727 0.870 -22.407 1.00 89.88 81 THR A C 1
ATOM 603 O O . THR A 1 81 ? 2.042 1.534 -23.393 1.00 89.88 81 THR A O 1
ATOM 606 N N . GLY A 1 82 ? 2.569 0.644 -21.394 1.00 87.25 82 GLY A N 1
ATOM 607 C CA . GLY A 1 82 ? 3.901 1.234 -21.294 1.00 87.25 82 GLY A CA 1
ATOM 608 C C . GLY A 1 82 ? 3.863 2.758 -21.184 1.00 87.25 82 GLY A C 1
ATOM 609 O O . GLY A 1 82 ? 4.673 3.426 -21.824 1.00 87.25 82 GLY A O 1
ATOM 610 N N . ILE A 1 83 ? 2.898 3.315 -20.439 1.00 87.88 83 ILE A N 1
ATOM 611 C CA . ILE A 1 83 ? 2.774 4.772 -20.272 1.00 87.88 83 ILE A CA 1
ATOM 612 C C . ILE A 1 83 ? 4.070 5.327 -19.645 1.00 87.88 83 ILE A C 1
ATOM 614 O O . ILE A 1 83 ? 4.489 4.829 -18.593 1.00 87.88 83 ILE A O 1
ATOM 618 N N . PRO A 1 84 ? 4.707 6.340 -20.267 1.00 89.88 84 PRO A N 1
ATOM 619 C CA . PRO A 1 84 ? 5.902 6.969 -19.720 1.00 89.88 84 PRO A CA 1
ATOM 620 C C . PRO A 1 84 ? 5.551 7.924 -18.575 1.00 89.88 84 PRO A C 1
ATOM 622 O O . PRO A 1 84 ? 4.445 8.471 -18.520 1.00 89.88 84 PRO A O 1
ATOM 625 N N . LEU A 1 85 ? 6.514 8.161 -17.686 1.00 90.75 85 LEU A N 1
ATOM 626 C CA . LEU A 1 85 ? 6.443 9.291 -16.762 1.00 90.75 85 LEU A CA 1
ATOM 627 C C . LEU A 1 85 ? 6.612 10.603 -17.531 1.00 90.75 85 LEU A C 1
ATOM 629 O O . LEU A 1 85 ? 7.350 10.675 -18.512 1.00 90.75 85 LEU A O 1
ATOM 633 N N . ASP A 1 86 ? 5.958 11.663 -17.065 1.00 92.31 86 ASP A N 1
ATOM 634 C CA . ASP A 1 86 ? 6.293 13.008 -17.521 1.00 92.31 86 ASP A CA 1
ATOM 635 C C . ASP A 1 86 ? 7.673 13.436 -16.988 1.00 92.31 86 ASP A C 1
ATOM 637 O O . ASP A 1 86 ? 8.171 12.911 -15.988 1.00 92.31 86 ASP A O 1
ATOM 641 N N . GLU A 1 87 ? 8.285 14.421 -17.645 1.00 92.06 87 GLU A N 1
ATOM 642 C CA . GLU A 1 87 ? 9.651 14.873 -17.353 1.00 92.06 87 GLU A CA 1
ATOM 643 C C . GLU A 1 87 ? 9.835 15.328 -15.894 1.00 92.06 87 GLU A C 1
ATOM 645 O O . GLU A 1 87 ? 10.851 15.017 -15.263 1.00 92.06 87 GLU A O 1
ATOM 650 N N . ALA A 1 88 ? 8.840 16.017 -15.324 1.00 90.31 88 ALA A N 1
ATOM 651 C CA . ALA A 1 88 ? 8.918 16.506 -13.953 1.00 90.31 88 ALA A CA 1
ATOM 652 C C . ALA A 1 88 ? 8.853 15.350 -12.948 1.00 90.31 88 ALA A C 1
ATOM 654 O O . ALA A 1 88 ? 9.646 15.312 -12.002 1.00 90.31 88 ALA A O 1
ATOM 655 N N . THR A 1 89 ? 7.965 14.378 -13.167 1.00 89.94 89 THR A N 1
ATOM 656 C CA . THR A 1 89 ? 7.880 13.176 -12.327 1.00 89.94 89 THR A CA 1
ATOM 657 C C . THR A 1 89 ? 9.134 12.314 -12.458 1.00 89.94 89 THR A C 1
ATOM 659 O O . THR A 1 89 ? 9.662 11.845 -11.444 1.00 89.94 89 THR A O 1
ATOM 662 N N . LEU A 1 90 ? 9.667 12.143 -13.673 1.00 91.06 90 LEU A N 1
ATOM 663 C CA . LEU A 1 90 ? 10.878 11.361 -13.927 1.00 91.06 90 LEU A CA 1
ATOM 664 C C . LEU A 1 90 ? 12.075 11.912 -13.141 1.00 91.06 90 LEU A C 1
ATOM 666 O O . LEU A 1 90 ? 12.753 11.147 -12.445 1.00 91.06 90 LEU A O 1
ATOM 670 N N . ALA A 1 91 ? 12.291 13.229 -13.199 1.00 90.25 91 ALA A N 1
ATOM 671 C CA . ALA A 1 91 ? 13.361 13.907 -12.472 1.00 90.25 91 ALA A CA 1
ATOM 672 C C . ALA A 1 91 ? 13.102 13.959 -10.956 1.00 90.25 91 ALA A C 1
ATOM 674 O O . ALA A 1 91 ? 14.012 13.742 -10.158 1.00 90.25 91 ALA A O 1
ATOM 675 N N . GLY A 1 92 ? 11.858 14.219 -10.546 1.00 88.44 92 GLY A N 1
ATOM 676 C CA . GLY A 1 92 ? 11.490 14.426 -9.145 1.00 88.44 92 GLY A CA 1
ATOM 677 C C . GLY A 1 92 ? 11.456 13.159 -8.288 1.00 88.44 92 GLY A C 1
ATOM 678 O O . GLY A 1 92 ? 11.497 13.265 -7.065 1.00 88.44 92 GLY A O 1
ATOM 679 N N . THR A 1 93 ? 11.391 11.973 -8.901 1.00 89.94 93 THR A N 1
ATOM 680 C CA . THR A 1 93 ? 11.221 10.698 -8.177 1.00 89.94 93 THR A CA 1
ATOM 681 C C . THR A 1 93 ? 12.431 9.764 -8.251 1.00 89.94 93 THR A C 1
ATOM 683 O O . THR A 1 93 ? 12.318 8.622 -7.822 1.00 89.94 93 THR A O 1
ATOM 686 N N . VAL A 1 94 ? 13.596 10.222 -8.736 1.00 90.69 94 VAL A N 1
ATOM 687 C CA . VAL A 1 94 ? 14.819 9.390 -8.849 1.00 90.69 94 VAL A CA 1
ATOM 688 C C . VAL A 1 94 ? 15.138 8.668 -7.536 1.00 90.69 94 VAL A C 1
ATOM 690 O O . VAL A 1 94 ? 15.161 7.442 -7.520 1.00 90.69 94 VAL A O 1
ATOM 693 N N . GLN A 1 95 ? 15.275 9.413 -6.433 1.00 88.25 95 GLN A N 1
ATOM 694 C CA . GLN A 1 95 ? 15.602 8.826 -5.129 1.00 88.25 95 GLN A CA 1
ATOM 695 C C . GLN A 1 95 ? 14.497 7.897 -4.613 1.00 88.25 95 GLN A C 1
ATOM 697 O O . GLN A 1 95 ? 14.796 6.835 -4.089 1.00 88.25 95 GLN A O 1
ATOM 702 N N . ILE A 1 96 ? 13.219 8.250 -4.812 1.00 88.81 96 ILE A N 1
ATOM 703 C CA . ILE A 1 96 ? 12.093 7.385 -4.419 1.00 88.81 96 ILE A CA 1
ATOM 704 C C . ILE A 1 96 ? 12.177 6.039 -5.138 1.00 88.81 96 ILE A C 1
ATOM 706 O O . ILE A 1 96 ? 11.988 4.997 -4.519 1.00 88.81 96 ILE A O 1
ATOM 710 N N . ARG A 1 97 ? 12.452 6.047 -6.446 1.00 90.94 97 ARG A N 1
ATOM 711 C CA . ARG A 1 97 ? 12.549 4.812 -7.228 1.00 90.94 97 ARG A CA 1
ATOM 712 C C . ARG A 1 97 ? 13.752 3.968 -6.826 1.00 90.94 97 ARG A C 1
ATOM 714 O O . ARG A 1 97 ? 13.647 2.749 -6.871 1.00 90.94 97 ARG A O 1
ATOM 721 N N . GLU A 1 98 ? 14.861 4.596 -6.448 1.00 90.50 98 GLU A N 1
ATOM 722 C CA . GLU A 1 98 ? 16.032 3.899 -5.909 1.00 90.50 98 GLU A CA 1
ATOM 723 C C . GLU A 1 98 ? 15.732 3.272 -4.543 1.00 90.50 98 GLU A C 1
ATOM 725 O O . GLU A 1 98 ? 15.915 2.068 -4.384 1.00 90.50 98 GLU A O 1
ATOM 730 N N . ASP A 1 99 ? 15.198 4.049 -3.598 1.00 87.75 99 ASP A N 1
ATOM 731 C CA . ASP A 1 99 ? 14.905 3.598 -2.229 1.00 87.75 99 ASP A CA 1
ATOM 732 C C . ASP A 1 99 ? 13.872 2.458 -2.202 1.00 87.75 99 ASP A C 1
ATOM 734 O O . ASP A 1 99 ? 13.951 1.560 -1.367 1.00 87.75 99 ASP A O 1
ATOM 738 N N . LEU A 1 100 ? 12.912 2.478 -3.132 1.00 87.75 100 LEU A N 1
ATOM 739 C CA . LEU A 1 100 ? 11.869 1.458 -3.271 1.00 87.75 100 LEU A CA 1
ATOM 740 C C . LEU A 1 100 ? 12.246 0.308 -4.227 1.00 87.75 100 LEU A C 1
ATOM 742 O O . LEU A 1 100 ? 11.425 -0.580 -4.457 1.00 87.75 100 LEU A O 1
ATOM 746 N N . GLY A 1 101 ? 13.440 0.325 -4.835 1.00 89.88 101 GLY A N 1
ATOM 747 C CA . GLY A 1 101 ? 13.869 -0.699 -5.799 1.00 89.88 101 GLY A CA 1
ATOM 748 C C . GLY A 1 101 ? 13.019 -0.760 -7.077 1.00 89.88 101 GLY A C 1
ATOM 749 O O . GLY A 1 101 ? 12.988 -1.774 -7.771 1.00 89.88 101 GLY A O 1
ATOM 750 N N . LEU A 1 102 ? 12.305 0.318 -7.423 1.00 89.62 102 LEU A N 1
ATOM 751 C CA . LEU A 1 102 ? 11.374 0.333 -8.559 1.00 89.62 102 LEU A CA 1
ATOM 752 C C . LEU A 1 102 ? 12.083 0.198 -9.912 1.00 89.62 102 LEU A C 1
ATOM 754 O O . LEU A 1 102 ? 11.477 -0.233 -10.891 1.00 89.62 102 LEU A O 1
ATOM 758 N N . ASN A 1 103 ? 13.369 0.544 -9.970 1.00 91.44 103 ASN A N 1
ATOM 759 C CA . ASN A 1 103 ? 14.177 0.423 -11.182 1.00 91.44 103 ASN A CA 1
ATOM 760 C C . ASN A 1 103 ? 14.449 -1.045 -11.577 1.00 91.44 103 ASN A C 1
ATOM 762 O O . ASN A 1 103 ? 14.775 -1.298 -12.736 1.00 91.44 103 ASN A O 1
ATOM 766 N N . ASP A 1 104 ? 14.284 -1.998 -10.652 1.00 91.88 104 ASP A N 1
ATOM 767 C CA . ASP A 1 104 ? 14.598 -3.417 -10.874 1.00 91.88 104 ASP A CA 1
ATOM 768 C C . ASP A 1 104 ? 13.451 -4.195 -11.542 1.00 91.88 104 ASP A C 1
ATOM 770 O O . ASP A 1 104 ? 13.626 -5.330 -11.995 1.00 91.88 104 ASP A O 1
ATOM 774 N N . TYR A 1 105 ? 12.263 -3.594 -11.645 1.00 87.94 105 TYR A N 1
ATOM 775 C CA . TYR A 1 105 ? 11.123 -4.217 -12.308 1.00 87.94 105 TYR A CA 1
ATOM 776 C C . TYR A 1 105 ? 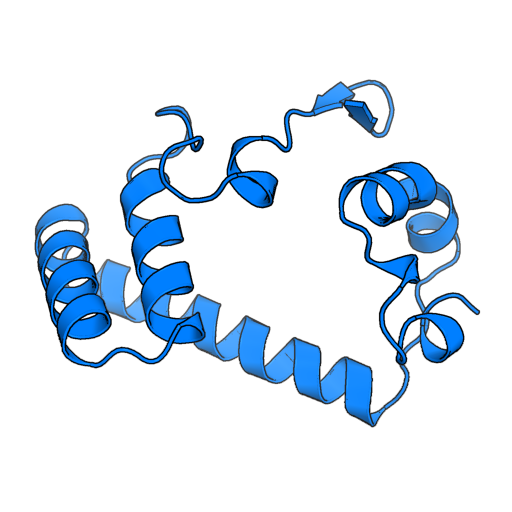11.287 -4.191 -13.830 1.00 87.94 105 TYR A C 1
ATOM 778 O O . TYR A 1 105 ? 11.654 -3.179 -14.424 1.00 87.94 105 TYR A O 1
ATOM 786 N N . ALA A 1 106 ? 10.911 -5.288 -14.494 1.00 86.38 106 ALA A N 1
ATOM 787 C CA . ALA A 1 106 ? 11.045 -5.439 -15.947 1.00 86.38 106 ALA A CA 1
ATOM 788 C C . ALA A 1 106 ? 10.373 -4.309 -16.757 1.00 86.38 106 ALA A C 1
ATOM 790 O O . ALA A 1 106 ? 10.835 -3.960 -17.844 1.00 86.38 106 ALA A O 1
ATOM 791 N N . MET A 1 107 ? 9.298 -3.722 -16.222 1.00 84.25 107 MET A N 1
ATOM 792 C CA . MET A 1 107 ? 8.554 -2.639 -16.869 1.00 84.25 107 MET A CA 1
ATOM 793 C C . MET A 1 107 ? 9.188 -1.253 -16.697 1.00 84.25 107 MET A C 1
ATOM 795 O O . MET A 1 107 ? 8.847 -0.348 -17.459 1.00 84.25 107 MET A O 1
ATOM 799 N N . ALA A 1 108 ? 10.162 -1.079 -15.795 1.00 87.44 108 ALA A N 1
ATOM 800 C CA . ALA A 1 108 ? 1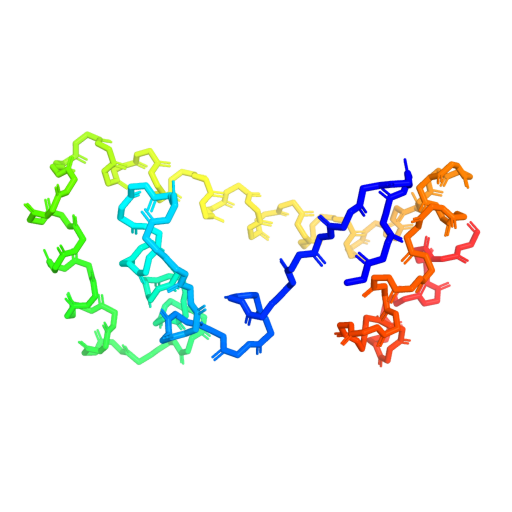0.808 0.212 -15.551 1.00 87.44 108 ALA A CA 1
ATOM 801 C C . ALA A 1 108 ? 11.401 0.811 -16.838 1.00 87.44 108 ALA A C 1
ATOM 803 O O . ALA A 1 108 ? 11.225 1.994 -17.118 1.00 87.44 108 ALA A O 1
ATOM 804 N N . GLY A 1 109 ? 12.003 -0.016 -17.698 1.00 86.44 109 GLY A N 1
ATOM 805 C CA . GLY A 1 109 ? 12.556 0.436 -18.978 1.00 86.44 109 GLY A CA 1
ATOM 806 C C . GLY A 1 109 ? 11.519 0.955 -19.983 1.00 86.44 109 GLY A C 1
ATOM 807 O O . GLY A 1 109 ? 11.902 1.630 -20.934 1.00 86.44 109 GLY A O 1
ATOM 808 N N . GLN A 1 110 ? 10.226 0.650 -19.810 1.00 84.44 110 GLN A N 1
ATOM 809 C CA . GLN A 1 110 ? 9.143 1.198 -20.639 1.00 84.44 110 GLN A CA 1
ATOM 810 C C . GLN A 1 110 ? 8.643 2.544 -20.109 1.00 84.44 110 GLN A C 1
ATOM 812 O O . GLN A 1 110 ? 8.335 3.424 -20.910 1.00 84.44 110 GLN A O 1
ATOM 817 N N . THR A 1 111 ? 8.612 2.696 -18.785 1.00 82.75 111 THR A N 1
ATOM 818 C CA . THR A 1 111 ? 8.042 3.852 -18.083 1.00 82.75 111 THR A CA 1
ATOM 819 C C . THR A 1 111 ? 9.051 4.982 -17.841 1.00 82.75 111 THR A C 1
ATOM 821 O O . THR A 1 111 ? 8.659 6.145 -17.805 1.00 82.75 111 THR A O 1
ATOM 824 N N . LEU A 1 112 ? 10.349 4.680 -17.715 1.00 83.88 112 LEU A N 1
ATOM 825 C CA . LEU A 1 112 ? 11.419 5.652 -17.418 1.00 83.88 112 LEU A CA 1
ATOM 826 C C . LEU A 1 112 ? 12.078 6.264 -18.669 1.00 83.88 112 LEU A C 1
ATOM 828 O O . LEU A 1 112 ? 13.279 6.542 -18.661 1.00 83.88 112 LEU A O 1
ATOM 832 N N . LYS A 1 113 ? 11.317 6.410 -19.754 1.00 76.75 113 LYS A N 1
ATOM 833 C CA . LYS A 1 113 ? 11.804 6.942 -21.035 1.00 76.75 113 LYS A CA 1
ATOM 834 C C . LYS A 1 113 ? 11.627 8.446 -21.155 1.00 76.75 113 LYS A C 1
ATOM 836 O O . LYS A 1 113 ? 10.636 8.958 -20.597 1.00 76.75 113 LYS A O 1
#